Protein AF-A0A2V8QV34-F1 (afdb_monomer)

Structure (mmCIF, N/CA/C/O backbone):
data_AF-A0A2V8QV34-F1
#
_entry.id   AF-A0A2V8QV34-F1
#
loop_
_atom_site.group_PDB
_atom_site.id
_atom_site.type_symbol
_atom_site.label_atom_id
_atom_site.label_alt_id
_atom_site.label_comp_id
_atom_site.label_asym_id
_atom_site.label_entity_id
_atom_site.label_seq_id
_atom_site.pdbx_PDB_ins_code
_atom_site.Cartn_x
_atom_site.Cartn_y
_atom_site.Cartn_z
_atom_site.occupancy
_atom_site.B_iso_or_equiv
_atom_site.auth_seq_id
_atom_site.auth_comp_id
_atom_site.auth_asym_id
_atom_site.auth_atom_id
_atom_site.pdbx_PDB_model_num
ATOM 1 N N . MET A 1 1 ? -7.393 3.180 25.597 1.00 76.75 1 MET A N 1
ATOM 2 C CA . MET A 1 1 ? -7.546 3.790 24.257 1.00 76.75 1 MET A CA 1
ATOM 3 C C . MET A 1 1 ? -6.225 3.878 23.502 1.00 76.75 1 MET A C 1
ATOM 5 O O . MET A 1 1 ? -6.052 3.080 22.594 1.00 76.75 1 MET A O 1
ATOM 9 N N . ARG A 1 2 ? -5.241 4.681 23.939 1.00 86.31 2 ARG A N 1
ATOM 10 C CA . ARG A 1 2 ? -3.939 4.848 23.241 1.00 86.31 2 ARG A CA 1
ATOM 11 C C . ARG A 1 2 ? -3.196 3.560 22.851 1.00 86.31 2 ARG A C 1
ATOM 13 O O . ARG A 1 2 ? -2.581 3.501 21.792 1.00 86.31 2 ARG A O 1
ATOM 20 N N . THR A 1 3 ? -3.230 2.523 23.689 1.00 88.31 3 THR A N 1
ATOM 21 C CA . THR A 1 3 ? -2.593 1.233 23.365 1.00 88.31 3 THR A CA 1
ATOM 22 C C . THR A 1 3 ? -3.295 0.529 22.202 1.00 88.31 3 THR A C 1
ATOM 24 O O . THR A 1 3 ? -2.625 0.006 21.320 1.00 88.31 3 THR A O 1
ATOM 27 N N . TYR A 1 4 ? -4.631 0.569 22.163 1.00 88.44 4 TYR A N 1
ATOM 28 C CA . TYR A 1 4 ? -5.425 -0.009 21.077 1.00 88.44 4 TYR A CA 1
ATOM 29 C C . TYR A 1 4 ? -5.233 0.764 19.775 1.00 88.44 4 TYR A C 1
ATOM 31 O O . TYR A 1 4 ? -5.008 0.144 18.744 1.00 88.44 4 TYR A O 1
ATOM 39 N N . GLU A 1 5 ? -5.223 2.098 19.831 1.00 90.50 5 GLU A N 1
ATOM 40 C CA . GLU A 1 5 ? -4.900 2.952 18.678 1.00 90.50 5 GLU A CA 1
ATOM 41 C C . GLU A 1 5 ? -3.548 2.566 18.069 1.00 90.50 5 GLU A C 1
ATOM 43 O O . GLU A 1 5 ? -3.457 2.296 16.875 1.00 90.50 5 GLU A O 1
ATOM 48 N N . ARG A 1 6 ? -2.507 2.447 18.906 1.00 93.44 6 ARG A N 1
ATOM 49 C CA . ARG A 1 6 ? -1.171 2.038 18.460 1.00 93.44 6 ARG A CA 1
ATOM 50 C C . ARG A 1 6 ? -1.173 0.644 17.833 1.00 93.44 6 ARG A C 1
ATOM 52 O O . ARG A 1 6 ? -0.556 0.458 16.791 1.00 93.44 6 ARG A O 1
ATOM 59 N N . ILE A 1 7 ? -1.844 -0.326 18.453 1.00 93.31 7 ILE A N 1
ATOM 60 C CA . ILE A 1 7 ? -1.928 -1.699 17.931 1.00 93.31 7 ILE A CA 1
ATOM 61 C C . ILE A 1 7 ? -2.636 -1.713 16.572 1.00 93.31 7 ILE A C 1
ATOM 63 O O . ILE A 1 7 ? -2.168 -2.373 15.648 1.00 93.31 7 ILE A O 1
ATOM 67 N N . ILE A 1 8 ? -3.736 -0.974 16.430 1.00 92.62 8 ILE A N 1
ATOM 68 C CA . ILE A 1 8 ? -4.484 -0.875 15.173 1.00 92.62 8 ILE A CA 1
ATOM 69 C C . ILE A 1 8 ? -3.609 -0.237 14.090 1.00 92.62 8 ILE A C 1
ATOM 71 O O . ILE A 1 8 ? -3.476 -0.811 13.014 1.00 92.62 8 ILE A O 1
ATOM 75 N N . MET A 1 9 ? -2.952 0.889 14.387 1.00 93.38 9 MET A N 1
ATOM 76 C CA . MET A 1 9 ? -2.051 1.552 13.438 1.00 93.38 9 MET A CA 1
ATOM 77 C C . MET A 1 9 ? -0.922 0.629 12.981 1.00 93.38 9 MET A C 1
ATOM 79 O O . MET A 1 9 ? -0.690 0.498 11.784 1.00 93.38 9 MET A O 1
ATOM 83 N N . LEU A 1 10 ? -0.243 -0.044 13.913 1.00 96.06 10 LEU A N 1
ATOM 84 C CA . LEU A 1 10 ? 0.856 -0.951 13.577 1.00 96.06 10 LEU A CA 1
ATOM 85 C C . LEU A 1 10 ? 0.392 -2.117 12.699 1.00 96.06 10 LEU A C 1
ATOM 87 O O . LEU A 1 10 ? 1.069 -2.441 11.730 1.00 96.06 10 LEU A O 1
ATOM 91 N N . ASN A 1 11 ? -0.770 -2.708 12.992 1.00 95.94 11 ASN A N 1
ATOM 92 C CA . ASN A 1 11 ? -1.326 -3.779 12.162 1.00 95.94 11 ASN A CA 1
ATOM 93 C C . ASN A 1 11 ? -1.678 -3.296 10.748 1.00 95.94 11 ASN A C 1
ATOM 95 O O . ASN A 1 11 ? -1.406 -3.997 9.776 1.00 95.94 11 ASN A O 1
ATOM 99 N N . ILE A 1 12 ? -2.261 -2.100 10.621 1.00 96.56 12 ILE A N 1
ATOM 100 C CA . ILE A 1 12 ? -2.603 -1.519 9.315 1.00 96.56 12 ILE A CA 1
ATOM 101 C C . ILE A 1 12 ? -1.335 -1.236 8.507 1.00 96.56 12 ILE A C 1
ATOM 103 O O . ILE A 1 12 ? -1.272 -1.599 7.333 1.00 96.56 12 ILE A O 1
ATOM 107 N N . ILE A 1 13 ? -0.324 -0.627 9.132 1.00 97.25 13 ILE A N 1
ATOM 108 C CA . ILE A 1 13 ? 0.959 -0.325 8.487 1.00 97.25 13 ILE A CA 1
ATOM 109 C C . ILE A 1 13 ? 1.636 -1.615 8.022 1.00 97.25 13 ILE A C 1
ATOM 111 O O . ILE A 1 13 ? 2.041 -1.694 6.867 1.00 97.25 13 ILE A O 1
ATOM 115 N N . ASP A 1 14 ? 1.725 -2.634 8.880 1.00 97.81 14 ASP A N 1
ATOM 116 C CA . ASP A 1 14 ? 2.361 -3.909 8.536 1.00 97.81 14 ASP A CA 1
ATOM 117 C C . ASP A 1 14 ? 1.651 -4.606 7.362 1.00 97.81 14 ASP A C 1
ATOM 119 O O . ASP A 1 14 ? 2.300 -5.066 6.421 1.00 97.81 14 ASP A O 1
ATOM 123 N N . ALA A 1 15 ? 0.315 -4.618 7.360 1.00 96.94 15 ALA A N 1
ATOM 124 C CA . ALA A 1 15 ? -0.465 -5.183 6.263 1.00 96.94 15 ALA A CA 1
ATOM 125 C C . ALA A 1 15 ? -0.257 -4.421 4.941 1.00 96.94 15 ALA A C 1
ATOM 127 O O . ALA A 1 15 ? 0.013 -5.040 3.912 1.00 96.94 15 ALA A O 1
ATOM 128 N N . GLN A 1 16 ? -0.350 -3.085 4.963 1.00 97.75 16 GLN A N 1
ATOM 129 C CA . GLN A 1 16 ? -0.160 -2.251 3.769 1.00 97.75 16 GLN A CA 1
ATOM 130 C C . GLN A 1 16 ? 1.277 -2.318 3.239 1.00 97.75 16 GLN A C 1
ATOM 132 O O . GLN A 1 16 ? 1.489 -2.330 2.028 1.00 97.75 16 GLN A O 1
ATOM 137 N N . TRP A 1 17 ? 2.263 -2.418 4.129 1.00 98.06 17 TRP A N 1
ATOM 138 C CA . TRP A 1 17 ? 3.664 -2.542 3.750 1.00 98.06 17 TRP A CA 1
ATOM 139 C C . TRP A 1 17 ? 3.967 -3.879 3.071 1.00 98.06 17 TRP A C 1
ATOM 141 O O . TRP A 1 17 ? 4.621 -3.902 2.031 1.00 98.06 17 TRP A O 1
ATOM 151 N N . LYS A 1 18 ? 3.458 -4.995 3.609 1.00 97.69 18 LYS A N 1
ATOM 152 C CA . LYS A 1 18 ? 3.602 -6.322 2.985 1.00 97.69 18 LYS A CA 1
ATOM 153 C C . LYS A 1 18 ? 2.993 -6.363 1.585 1.00 97.69 18 LYS A C 1
ATOM 155 O O . LYS A 1 18 ? 3.628 -6.878 0.666 1.00 97.69 18 LYS A O 1
ATOM 160 N N . ASP A 1 19 ? 1.805 -5.787 1.422 1.00 97.50 19 ASP A N 1
ATOM 161 C CA . ASP A 1 19 ? 1.142 -5.678 0.120 1.00 97.50 19 ASP A CA 1
ATOM 162 C C . ASP A 1 19 ? 1.956 -4.813 -0.858 1.00 97.50 19 ASP A C 1
ATOM 164 O O . ASP A 1 19 ? 2.186 -5.202 -2.001 1.00 97.50 19 ASP A O 1
ATOM 168 N N . HIS A 1 20 ? 2.502 -3.684 -0.393 1.00 98.00 20 HIS A N 1
ATOM 169 C CA . HIS A 1 20 ? 3.379 -2.840 -1.204 1.00 98.00 20 HIS A CA 1
ATOM 170 C C . HIS A 1 20 ? 4.661 -3.561 -1.643 1.00 98.00 20 HIS A C 1
ATOM 172 O O . HIS A 1 20 ? 5.043 -3.454 -2.806 1.00 98.00 20 HIS A O 1
ATOM 178 N N . LEU A 1 21 ? 5.308 -4.327 -0.758 1.00 97.50 21 LEU A N 1
ATOM 179 C CA . LEU A 1 21 ? 6.494 -5.115 -1.111 1.00 97.50 21 LEU A CA 1
ATOM 180 C C . LEU A 1 21 ? 6.188 -6.170 -2.180 1.00 97.50 21 LEU A C 1
ATOM 182 O O . LEU A 1 21 ? 6.973 -6.322 -3.116 1.00 97.50 21 LEU A O 1
ATOM 186 N N . LEU A 1 22 ? 5.048 -6.860 -2.072 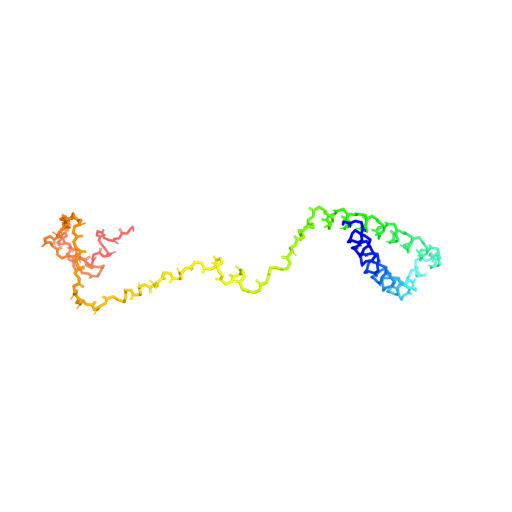1.00 97.56 22 LEU A N 1
ATOM 187 C CA . LEU A 1 22 ? 4.594 -7.806 -3.094 1.00 97.56 22 LEU A CA 1
ATOM 188 C C . LEU A 1 22 ? 4.338 -7.093 -4.429 1.00 97.56 22 LEU A C 1
ATOM 190 O O . LEU A 1 22 ? 4.766 -7.556 -5.485 1.00 97.56 22 LEU A O 1
ATOM 194 N N . ALA A 1 23 ? 3.690 -5.931 -4.386 1.00 96.69 23 ALA A N 1
ATOM 195 C CA . ALA A 1 23 ? 3.403 -5.146 -5.577 1.00 96.69 23 ALA A CA 1
ATOM 196 C C . ALA A 1 23 ? 4.686 -4.617 -6.254 1.00 96.69 23 ALA A C 1
ATOM 198 O O . ALA A 1 23 ? 4.770 -4.606 -7.482 1.00 96.69 23 ALA A O 1
ATOM 199 N N . LEU A 1 24 ? 5.714 -4.244 -5.479 1.00 96.81 24 LEU A N 1
ATOM 200 C CA . LEU A 1 24 ? 7.035 -3.889 -6.008 1.00 96.81 24 LEU A CA 1
ATOM 201 C C . LEU A 1 24 ? 7.739 -5.074 -6.673 1.00 96.81 24 LEU A C 1
ATOM 203 O O . LEU A 1 24 ? 8.448 -4.874 -7.658 1.00 96.81 24 LEU A O 1
ATOM 207 N N . ASP A 1 25 ? 7.569 -6.291 -6.157 1.00 96.12 25 ASP A N 1
ATOM 208 C CA . ASP A 1 25 ? 8.144 -7.484 -6.779 1.00 96.12 25 ASP A CA 1
ATOM 209 C C . ASP A 1 25 ? 7.504 -7.762 -8.147 1.00 96.12 25 ASP A C 1
ATOM 211 O O . ASP A 1 25 ? 8.209 -7.929 -9.144 1.00 96.12 25 ASP A O 1
ATOM 215 N N . HIS A 1 26 ? 6.173 -7.670 -8.236 1.00 94.88 26 HIS A N 1
ATOM 216 C CA . HIS A 1 26 ? 5.460 -7.758 -9.515 1.00 94.88 26 HIS A CA 1
ATOM 217 C C . HIS A 1 26 ? 5.890 -6.656 -10.496 1.00 94.88 26 HIS A C 1
ATOM 219 O O . HIS A 1 26 ? 6.114 -6.927 -11.678 1.00 94.88 26 HIS A O 1
ATOM 225 N N . LEU A 1 27 ? 6.070 -5.422 -10.011 1.00 94.75 27 LEU A N 1
ATOM 226 C CA . LEU A 1 27 ? 6.545 -4.310 -10.832 1.00 94.75 27 LEU A CA 1
ATOM 227 C C . LEU A 1 27 ? 7.949 -4.582 -11.397 1.00 94.75 27 LEU A C 1
ATOM 229 O O . LEU A 1 27 ? 8.190 -4.367 -12.584 1.00 94.75 27 LEU A O 1
ATOM 233 N N . LYS A 1 28 ? 8.873 -5.105 -10.580 1.00 92.75 28 LYS A N 1
ATOM 234 C CA . LYS A 1 28 ? 10.226 -5.474 -11.033 1.00 92.75 28 LYS A CA 1
ATOM 235 C C . LYS A 1 28 ? 10.209 -6.559 -12.105 1.00 92.75 28 LYS A C 1
ATOM 237 O O . LYS A 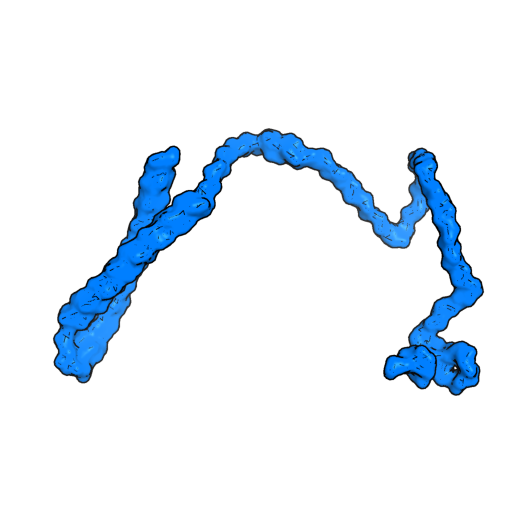1 28 ? 11.009 -6.491 -13.032 1.00 92.75 28 LYS A O 1
ATOM 242 N N . 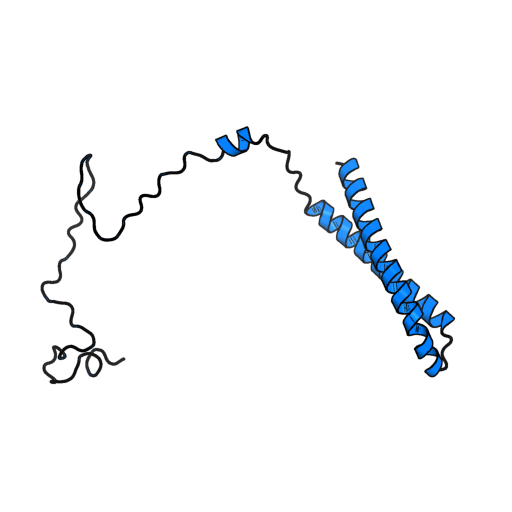GLN A 1 29 ? 9.318 -7.541 -11.994 1.00 91.56 29 GLN A N 1
ATOM 243 C CA . GLN A 1 29 ? 9.180 -8.596 -13.002 1.00 91.56 29 GLN A CA 1
ATOM 244 C C . GLN A 1 29 ? 8.631 -8.043 -14.332 1.00 91.56 29 GLN A C 1
ATOM 246 O O . GLN A 1 29 ? 9.052 -8.484 -15.400 1.00 91.56 29 GLN A O 1
ATOM 251 N N . GLY A 1 30 ? 7.738 -7.045 -14.282 1.00 89.50 30 GLY A N 1
ATOM 252 C CA . GLY A 1 30 ? 7.118 -6.432 -15.464 1.00 89.50 30 GLY A CA 1
ATOM 253 C C . GLY A 1 30 ? 7.939 -5.332 -16.153 1.00 89.50 30 GLY A C 1
ATOM 254 O O . GLY A 1 30 ? 7.771 -5.108 -17.354 1.00 89.50 30 GLY A O 1
ATOM 255 N N . ILE A 1 31 ? 8.857 -4.664 -15.442 1.00 89.88 31 ILE A N 1
ATOM 256 C CA . ILE A 1 31 ? 9.564 -3.477 -15.960 1.00 89.88 31 ILE A CA 1
ATOM 257 C C . ILE A 1 31 ? 10.454 -3.770 -17.177 1.00 89.88 31 ILE A C 1
ATOM 259 O O . ILE A 1 31 ? 10.704 -2.885 -17.994 1.00 89.88 31 ILE A O 1
ATOM 263 N N . GLY A 1 32 ? 10.898 -5.019 -17.350 1.00 86.12 32 GLY A N 1
ATOM 264 C CA . GLY A 1 32 ? 11.707 -5.424 -18.503 1.00 86.12 32 GLY A CA 1
ATOM 265 C C . GLY A 1 32 ? 11.009 -5.172 -19.846 1.00 86.12 32 GLY A C 1
ATOM 266 O O . GLY A 1 32 ? 11.672 -4.865 -20.835 1.00 86.12 32 GLY A O 1
ATOM 267 N N . LEU A 1 33 ? 9.672 -5.210 -19.877 1.00 87.25 33 LEU A N 1
ATOM 268 C CA . LEU A 1 33 ? 8.884 -4.926 -21.080 1.00 87.25 33 LEU A CA 1
ATOM 269 C C . LEU A 1 33 ? 8.882 -3.433 -21.453 1.00 87.25 33 LEU A C 1
ATOM 271 O O . LEU A 1 33 ? 8.709 -3.089 -22.620 1.00 87.25 33 LEU A O 1
ATOM 275 N N . VAL A 1 34 ? 9.125 -2.536 -20.494 1.00 85.75 34 VAL A N 1
ATOM 276 C CA . VAL A 1 34 ? 9.160 -1.080 -20.723 1.00 85.75 34 VAL A CA 1
ATOM 277 C C . VAL A 1 34 ? 10.353 -0.680 -21.595 1.00 85.75 34 VAL A C 1
ATOM 279 O O . VAL A 1 34 ? 10.270 0.294 -22.346 1.00 85.75 34 VAL A O 1
ATOM 282 N N . GLY A 1 35 ? 11.424 -1.482 -21.586 1.00 79.75 35 GLY A N 1
ATOM 283 C CA . GLY A 1 35 ? 12.589 -1.286 -22.450 1.00 79.75 35 GLY A CA 1
ATOM 284 C C . GLY A 1 35 ? 12.261 -1.322 -23.949 1.00 79.75 35 GLY A C 1
ATOM 285 O O . GLY A 1 35 ? 12.928 -0.646 -24.730 1.00 79.75 35 GLY A O 1
ATOM 286 N N . TYR A 1 36 ? 11.188 -2.011 -24.364 1.00 85.12 36 TYR A N 1
ATOM 287 C CA . TYR A 1 36 ? 10.722 -1.982 -25.759 1.00 85.12 36 TYR A CA 1
ATOM 288 C C . TYR A 1 36 ? 10.222 -0.596 -26.192 1.00 85.12 36 TYR A C 1
ATOM 290 O O . TYR A 1 36 ? 10.258 -0.271 -27.376 1.00 85.12 36 TYR A O 1
ATOM 298 N N . GLY A 1 37 ? 9.795 0.242 -25.243 1.00 89.25 37 GLY A N 1
ATOM 299 C CA . GLY A 1 37 ? 9.336 1.607 -25.491 1.00 89.25 37 GLY A CA 1
ATOM 300 C C . GLY A 1 37 ? 10.448 2.657 -25.537 1.00 89.25 37 GLY A C 1
ATOM 301 O O . GLY A 1 37 ? 10.131 3.840 -25.476 1.00 89.25 37 GLY A O 1
ATOM 302 N N . GLN A 1 38 ? 11.728 2.255 -25.589 1.00 89.62 38 GLN A N 1
ATOM 303 C CA . GLN A 1 38 ? 12.900 3.153 -25.559 1.00 89.62 38 GLN A CA 1
ATOM 304 C C . GLN A 1 38 ? 12.980 4.059 -24.317 1.00 89.62 38 GLN A C 1
ATOM 306 O O . GLN A 1 38 ? 13.714 5.047 -24.295 1.00 89.62 38 GLN A O 1
ATOM 311 N N . LYS A 1 39 ? 12.228 3.729 -23.268 1.00 90.75 39 LYS A N 1
ATOM 312 C CA . LYS A 1 39 ? 12.294 4.398 -21.972 1.00 90.75 39 LYS A CA 1
ATOM 313 C C . LYS A 1 39 ? 13.276 3.667 -21.074 1.00 90.75 39 LYS A C 1
ATOM 315 O O . LYS A 1 39 ? 13.373 2.444 -21.137 1.00 90.75 39 LYS A O 1
ATOM 320 N N . ASP A 1 40 ? 13.960 4.414 -20.213 1.00 92.38 40 ASP A N 1
ATOM 321 C CA . ASP A 1 40 ? 14.845 3.831 -19.208 1.00 92.38 40 ASP A CA 1
ATOM 322 C C . ASP A 1 40 ? 14.010 3.061 -18.158 1.00 92.38 40 ASP A C 1
ATOM 324 O O . ASP A 1 40 ? 13.231 3.688 -17.423 1.00 92.38 40 ASP A O 1
ATOM 328 N N . PRO A 1 41 ? 14.160 1.723 -18.056 1.00 93.38 41 PRO A N 1
ATOM 329 C CA . PRO A 1 41 ? 13.406 0.909 -17.105 1.00 93.38 41 PRO A CA 1
ATOM 330 C C . PRO A 1 41 ? 13.619 1.340 -15.651 1.00 93.38 41 PRO A C 1
ATOM 332 O O . PRO A 1 41 ? 12.703 1.257 -14.836 1.00 93.38 41 PRO A O 1
ATOM 335 N N . LEU A 1 42 ? 14.812 1.832 -15.308 1.00 92.06 42 LEU A N 1
ATOM 336 C CA . LEU A 1 42 ? 15.136 2.233 -13.942 1.00 92.06 42 LEU A CA 1
ATOM 337 C C . LEU A 1 42 ? 14.406 3.520 -13.544 1.00 92.06 42 LEU A C 1
ATOM 339 O O . LEU A 1 42 ? 14.010 3.673 -12.386 1.00 92.06 42 LEU A O 1
ATOM 343 N N . VAL A 1 43 ? 14.214 4.439 -14.491 1.00 93.50 43 VAL A N 1
ATOM 344 C CA . VAL A 1 43 ? 13.484 5.691 -14.257 1.00 93.50 43 VAL A CA 1
ATOM 345 C C . VAL A 1 43 ? 11.993 5.418 -14.081 1.00 93.50 43 VAL A C 1
ATOM 347 O O . VAL A 1 43 ? 11.404 5.912 -13.119 1.00 93.50 43 VAL A O 1
ATOM 350 N N . GLU A 1 44 ? 11.396 4.598 -14.949 1.00 93.56 44 GLU A N 1
ATOM 351 C CA . GLU A 1 44 ? 9.974 4.245 -14.835 1.00 93.56 44 GLU A CA 1
ATOM 352 C C . GLU A 1 44 ? 9.701 3.418 -13.574 1.00 93.56 44 GLU A C 1
ATOM 354 O O . GLU A 1 44 ? 8.769 3.734 -12.839 1.00 93.56 44 GLU A O 1
ATOM 359 N N . TYR A 1 45 ? 10.580 2.471 -13.221 1.00 95.50 45 TYR A N 1
ATOM 360 C CA . TYR A 1 45 ? 10.481 1.756 -11.946 1.00 95.50 45 TYR A CA 1
ATOM 361 C C . TYR A 1 45 ? 10.459 2.718 -10.755 1.00 95.50 45 TYR A C 1
ATOM 363 O O . TYR A 1 45 ? 9.597 2.607 -9.886 1.00 95.50 45 TYR A O 1
ATOM 371 N N . LYS A 1 46 ? 11.387 3.683 -10.693 1.00 95.56 46 LYS A N 1
ATOM 372 C CA . LYS A 1 46 ? 11.440 4.665 -9.595 1.00 95.56 46 LYS A CA 1
ATOM 373 C C . LYS A 1 46 ? 10.183 5.526 -9.527 1.00 95.56 46 LYS A C 1
ATOM 375 O O . LYS A 1 46 ? 9.703 5.804 -8.433 1.00 95.56 46 LYS A O 1
ATOM 380 N N . LYS A 1 47 ? 9.666 5.948 -10.678 1.00 95.19 47 LYS A N 1
ATOM 381 C CA . LYS A 1 47 ? 8.457 6.765 -10.755 1.00 95.19 47 LYS A CA 1
ATOM 382 C C . LYS A 1 47 ? 7.232 5.983 -10.280 1.00 95.19 47 LYS A C 1
ATOM 38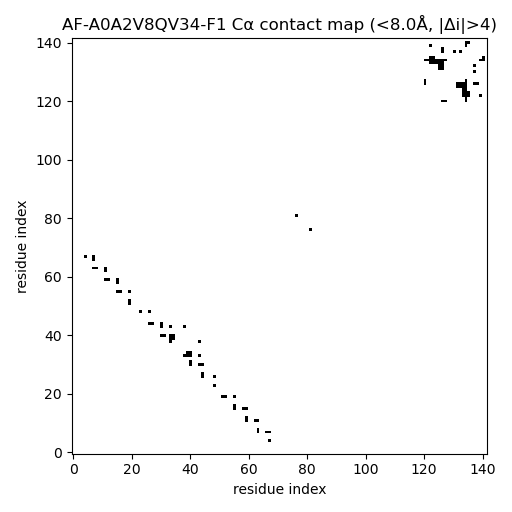4 O O . LYS A 1 47 ? 6.559 6.416 -9.350 1.00 95.19 47 LYS A O 1
ATOM 389 N N . GLU A 1 48 ? 6.997 4.810 -10.856 1.00 95.44 48 GLU A N 1
ATOM 390 C CA . GLU A 1 48 ? 5.824 3.989 -10.557 1.00 95.44 48 GLU A CA 1
ATOM 391 C C . GLU A 1 48 ? 5.858 3.453 -9.120 1.00 95.44 48 GLU A C 1
ATOM 393 O O . GLU A 1 48 ? 4.871 3.557 -8.394 1.00 95.44 48 GLU A O 1
ATOM 398 N N . SER A 1 49 ? 7.021 2.988 -8.648 1.00 96.31 49 SER A N 1
ATOM 399 C CA . SER A 1 49 ? 7.195 2.553 -7.254 1.00 96.31 49 SER A CA 1
ATOM 400 C C . SER A 1 49 ? 6.897 3.668 -6.245 1.00 96.31 49 SER A C 1
ATOM 402 O O . SER A 1 49 ? 6.268 3.418 -5.215 1.00 96.31 49 SER A O 1
ATOM 404 N N . PHE A 1 50 ? 7.301 4.907 -6.541 1.00 97.62 50 PHE A N 1
ATOM 405 C CA . PHE A 1 50 ? 7.022 6.055 -5.683 1.00 97.62 50 PHE A CA 1
ATOM 406 C C . PHE A 1 50 ? 5.546 6.469 -5.707 1.00 97.62 50 PHE A C 1
ATOM 408 O O . PHE A 1 50 ? 4.987 6.797 -4.658 1.00 97.62 50 PHE A O 1
ATOM 415 N N . ASP A 1 51 ? 4.891 6.410 -6.868 1.00 98.00 51 ASP A N 1
ATOM 416 C CA . ASP A 1 51 ? 3.454 6.676 -6.979 1.00 98.00 51 ASP A CA 1
ATOM 417 C C . ASP A 1 51 ? 2.640 5.628 -6.197 1.00 98.00 51 ASP A C 1
ATOM 419 O O . ASP A 1 51 ? 1.728 5.974 -5.441 1.00 98.00 51 ASP A O 1
ATOM 423 N N . MET A 1 52 ? 3.034 4.351 -6.268 1.00 97.44 52 MET A N 1
ATOM 424 C CA . MET A 1 52 ? 2.454 3.276 -5.455 1.00 97.44 52 MET A CA 1
ATOM 425 C C . MET A 1 52 ? 2.682 3.485 -3.952 1.00 97.44 52 MET A C 1
ATOM 427 O O . MET A 1 52 ? 1.790 3.194 -3.152 1.00 97.44 52 MET A O 1
ATOM 431 N N . PHE A 1 53 ? 3.853 3.992 -3.559 1.00 97.81 53 PHE A N 1
ATOM 432 C CA . PHE A 1 53 ? 4.171 4.303 -2.165 1.00 97.81 53 PHE A CA 1
ATOM 433 C C . PHE A 1 53 ? 3.296 5.440 -1.619 1.00 97.81 53 PHE A C 1
ATOM 435 O O . PHE A 1 53 ? 2.730 5.305 -0.536 1.00 97.81 53 PHE A O 1
ATOM 442 N N . LYS A 1 54 ? 3.109 6.528 -2.377 1.00 97.94 54 LYS A N 1
ATOM 443 C CA . LYS A 1 54 ? 2.183 7.611 -1.996 1.00 97.94 54 LYS A CA 1
ATOM 444 C C . LYS A 1 54 ? 0.759 7.100 -1.815 1.00 97.94 54 LYS A C 1
ATOM 446 O O . LYS A 1 54 ? 0.152 7.341 -0.778 1.00 97.94 54 LYS A O 1
ATOM 451 N N . ALA A 1 55 ? 0.271 6.312 -2.773 1.00 97.81 55 ALA A N 1
ATOM 452 C CA . ALA A 1 55 ? -1.055 5.712 -2.679 1.00 97.81 55 ALA A CA 1
ATOM 453 C C . ALA A 1 55 ? -1.193 4.781 -1.458 1.00 97.81 55 ALA A C 1
ATOM 455 O O . ALA A 1 55 ? -2.265 4.690 -0.863 1.00 97.81 55 ALA A O 1
ATOM 456 N N . MET A 1 56 ? -0.122 4.084 -1.062 1.00 97.75 56 MET A N 1
ATOM 457 C CA . MET A 1 56 ? -0.102 3.284 0.165 1.00 97.75 56 MET A CA 1
ATOM 458 C C . MET A 1 56 ? -0.231 4.163 1.416 1.00 97.75 56 MET A C 1
ATOM 460 O O . MET A 1 56 ? -1.012 3.814 2.298 1.00 97.75 56 MET A O 1
ATOM 464 N N . LEU A 1 57 ? 0.483 5.292 1.495 1.00 97.44 57 LEU A N 1
ATOM 465 C CA . LEU A 1 57 ? 0.356 6.232 2.617 1.00 97.44 57 LEU A CA 1
ATOM 466 C C . LEU A 1 57 ? -1.084 6.752 2.752 1.00 97.44 57 LEU A C 1
ATOM 468 O O . LEU A 1 57 ? -1.666 6.648 3.830 1.00 97.44 57 LEU A O 1
ATOM 472 N N . ASP A 1 58 ? -1.700 7.176 1.645 1.00 97.69 58 ASP A N 1
ATOM 473 C CA . ASP A 1 58 ? -3.090 7.656 1.637 1.00 97.69 58 ASP A CA 1
ATOM 474 C C . ASP A 1 58 ? -4.081 6.572 2.106 1.00 97.69 58 ASP A C 1
ATOM 476 O O . ASP A 1 58 ? -5.053 6.837 2.829 1.00 97.69 58 ASP A O 1
ATOM 480 N N . ARG A 1 59 ? -3.830 5.310 1.723 1.00 96.75 59 ARG A N 1
ATOM 481 C CA . ARG A 1 59 ? -4.611 4.162 2.199 1.00 96.75 59 ARG A CA 1
ATOM 482 C C . ARG A 1 59 ? -4.427 3.944 3.696 1.00 96.75 59 ARG A C 1
ATOM 484 O O . ARG A 1 59 ? -5.432 3.755 4.379 1.00 96.75 59 ARG A O 1
ATOM 491 N N . ILE A 1 60 ? -3.197 3.980 4.212 1.00 97.19 60 ILE A N 1
ATOM 492 C CA . ILE A 1 60 ? -2.913 3.811 5.646 1.00 97.19 60 ILE A CA 1
ATOM 493 C C . ILE A 1 60 ? -3.692 4.841 6.466 1.00 97.19 60 ILE A C 1
ATOM 495 O O . ILE A 1 60 ? -4.361 4.458 7.430 1.00 97.19 60 ILE A O 1
ATOM 499 N N . ASP A 1 61 ? -3.678 6.110 6.063 1.00 95.88 61 ASP A N 1
ATOM 500 C CA . ASP A 1 61 ? -4.397 7.177 6.762 1.00 95.88 61 ASP A CA 1
ATOM 501 C C . ASP A 1 61 ? -5.910 6.927 6.754 1.00 95.88 61 ASP A C 1
ATOM 503 O O . ASP A 1 61 ? -6.563 6.911 7.805 1.00 95.88 61 ASP A O 1
ATOM 507 N N . THR A 1 62 ? -6.464 6.622 5.578 1.00 96.00 62 THR A N 1
ATOM 508 C CA . THR A 1 62 ? -7.897 6.344 5.408 1.00 96.00 62 THR A CA 1
ATOM 509 C C . THR A 1 62 ? -8.346 5.134 6.234 1.00 96.00 62 THR A C 1
ATOM 511 O O . THR A 1 62 ? -9.372 5.187 6.920 1.00 96.00 62 THR A O 1
ATOM 514 N N . PHE A 1 63 ? -7.582 4.038 6.203 1.00 95.62 63 PHE A N 1
ATOM 515 C CA . PHE A 1 63 ? -7.879 2.823 6.963 1.00 95.62 63 PHE A CA 1
ATOM 516 C C . PHE A 1 63 ? -7.744 3.035 8.463 1.00 95.62 63 PHE A C 1
ATOM 518 O O . PHE A 1 63 ? -8.565 2.514 9.220 1.00 95.62 63 PHE A O 1
ATOM 525 N N . THR A 1 64 ? -6.747 3.805 8.895 1.00 94.31 64 THR A N 1
ATOM 526 C CA . THR A 1 64 ? -6.537 4.124 10.308 1.00 94.31 64 THR A CA 1
ATOM 527 C C . THR A 1 64 ? -7.730 4.894 10.847 1.00 94.31 64 THR A C 1
ATOM 529 O O . THR A 1 64 ? -8.368 4.442 11.796 1.00 94.31 64 THR A O 1
ATOM 532 N N . ILE A 1 65 ? -8.103 5.997 10.194 1.00 94.88 65 ILE A N 1
ATOM 533 C CA . ILE A 1 65 ? -9.253 6.815 10.587 1.00 94.88 65 ILE A CA 1
ATOM 534 C C . ILE A 1 65 ? -10.515 5.948 10.608 1.00 94.88 65 ILE A C 1
ATOM 536 O O . ILE A 1 65 ? -11.185 5.844 11.634 1.00 94.88 65 ILE A O 1
ATOM 540 N N . ARG A 1 66 ? -10.807 5.235 9.516 1.00 94.38 66 ARG A N 1
ATOM 541 C CA . ARG A 1 66 ? -11.998 4.381 9.428 1.00 94.38 66 ARG A CA 1
ATOM 542 C C . ARG A 1 66 ? -12.043 3.316 10.525 1.00 94.38 66 ARG A C 1
ATOM 544 O O . ARG A 1 66 ? -13.117 3.065 11.070 1.00 94.38 66 ARG A O 1
ATOM 551 N N . SER A 1 67 ? -10.915 2.689 10.844 1.00 91.31 67 SER A N 1
ATOM 552 C CA . SER A 1 67 ? -10.849 1.652 11.879 1.00 91.31 67 SER A CA 1
ATOM 553 C C . SER A 1 67 ? -11.062 2.234 13.271 1.00 91.31 67 SER A C 1
ATOM 555 O O . SER A 1 67 ? -11.779 1.635 14.064 1.00 91.31 67 SER A O 1
ATOM 557 N N . LEU A 1 68 ? -10.515 3.419 13.553 1.00 90.94 68 LEU A N 1
ATOM 558 C CA . LEU A 1 68 ? -10.721 4.109 14.827 1.00 90.94 68 LEU A CA 1
ATOM 559 C C . LEU A 1 68 ? -12.180 4.544 15.021 1.00 90.94 68 LEU A C 1
ATOM 561 O O . LEU A 1 68 ? -12.725 4.363 16.105 1.00 90.94 68 LEU A O 1
ATOM 565 N N . PHE A 1 69 ? -12.838 5.055 13.975 1.00 91.81 69 PHE A N 1
ATOM 566 C CA . PHE A 1 69 ? -14.243 5.481 14.050 1.00 91.81 69 PHE A CA 1
ATOM 567 C C . PHE A 1 69 ? -15.234 4.317 14.180 1.00 91.81 69 PHE A C 1
ATOM 569 O O . PHE A 1 69 ? -16.293 4.481 14.778 1.00 91.81 69 PHE A O 1
ATOM 576 N N . ASN A 1 70 ? -14.901 3.142 13.641 1.00 90.00 70 ASN A N 1
ATOM 577 C CA . ASN A 1 70 ? -15.738 1.943 13.752 1.00 90.00 70 ASN A CA 1
ATOM 578 C C . ASN A 1 70 ? -15.343 1.039 14.932 1.00 90.00 70 ASN A C 1
ATOM 580 O O . ASN A 1 70 ? -15.910 -0.044 15.086 1.00 90.00 70 ASN A O 1
ATOM 584 N N . LEU A 1 71 ? -14.374 1.450 15.757 1.00 87.81 71 LEU A N 1
ATOM 585 C CA . LEU A 1 71 ? -13.889 0.649 16.873 1.00 87.81 71 LEU A CA 1
ATOM 586 C C . LEU A 1 71 ? -14.959 0.559 17.968 1.00 87.81 71 LEU A C 1
ATOM 588 O O . LEU A 1 71 ? -15.153 1.484 18.754 1.00 87.81 71 LEU A O 1
ATOM 592 N N . GLN A 1 72 ? -15.624 -0.590 18.050 1.00 81.25 72 GLN A N 1
ATOM 593 C CA . GLN A 1 72 ? -16.481 -0.942 19.177 1.00 81.25 72 GLN A CA 1
ATOM 594 C C . GLN A 1 72 ? -15.696 -1.825 20.143 1.00 81.25 72 GLN A C 1
ATOM 596 O O . GLN A 1 72 ? -15.364 -2.967 19.829 1.00 81.25 72 GLN A O 1
ATOM 601 N N . ILE A 1 73 ? -15.393 -1.294 21.326 1.00 77.94 73 ILE A N 1
ATOM 602 C CA . ILE A 1 73 ? -14.757 -2.075 22.387 1.00 77.94 73 ILE A CA 1
ATOM 603 C C . ILE A 1 73 ? -15.846 -2.910 23.045 1.00 77.94 73 ILE A C 1
ATOM 605 O O . ILE A 1 73 ? -16.637 -2.409 23.844 1.00 77.94 73 ILE A O 1
ATOM 609 N N . VAL A 1 74 ? -15.907 -4.183 22.668 1.00 76.50 74 VAL A N 1
ATOM 610 C CA . VAL A 1 74 ? -16.725 -5.164 23.371 1.00 76.50 74 VAL A CA 1
ATOM 611 C C . VAL A 1 74 ? -15.921 -5.619 24.577 1.00 76.50 74 VAL A C 1
ATOM 613 O O . VAL A 1 74 ? -14.915 -6.310 24.441 1.00 76.50 74 VAL A O 1
ATOM 616 N N . GLU A 1 75 ? -16.349 -5.194 25.759 1.00 73.25 75 GLU A N 1
ATOM 617 C CA . GLU A 1 75 ? -15.861 -5.774 27.001 1.00 73.25 75 GLU A CA 1
ATOM 618 C C . GLU A 1 75 ? -16.309 -7.240 27.039 1.00 73.25 75 GLU A C 1
ATOM 620 O O . GLU A 1 75 ? -17.479 -7.548 26.780 1.00 73.25 75 GLU A O 1
ATOM 625 N N . GLU A 1 76 ? -15.365 -8.149 27.276 1.00 65.38 76 GLU A N 1
ATOM 626 C CA . GLU A 1 76 ? -15.602 -9.588 27.249 1.00 65.38 76 GLU A CA 1
ATOM 627 C C . GLU A 1 76 ? -16.581 -9.947 28.375 1.00 65.38 76 GLU A C 1
ATOM 629 O O . GLU A 1 76 ? -16.212 -10.069 29.542 1.00 65.38 76 GLU A O 1
ATOM 634 N N . GLN A 1 77 ? -17.878 -10.031 28.050 1.00 62.75 77 GLN A N 1
ATOM 635 C CA . GLN A 1 77 ? -18.880 -10.410 29.039 1.00 62.75 77 GLN A CA 1
ATOM 636 C C . GLN A 1 77 ? -18.641 -11.872 29.422 1.00 62.75 77 GLN A C 1
ATOM 638 O O . GLN A 1 77 ? -18.626 -12.724 28.526 1.00 62.75 77 GLN A O 1
ATOM 643 N N . PRO A 1 78 ? -18.515 -12.202 30.723 1.00 72.38 78 PRO A N 1
ATOM 644 C CA . PRO A 1 78 ? -18.409 -13.587 31.143 1.00 72.38 78 PRO A CA 1
ATOM 645 C C . PRO A 1 78 ? -19.601 -14.379 30.579 1.00 72.38 78 PRO A C 1
ATOM 647 O O . PRO A 1 78 ? -20.727 -13.861 30.544 1.00 72.38 78 PRO A O 1
ATOM 650 N N . PRO A 1 79 ? -19.394 -15.632 30.133 1.00 66.06 79 PRO A N 1
ATOM 651 C CA . PRO A 1 79 ? -20.420 -16.421 29.443 1.00 66.06 79 PRO A CA 1
ATOM 652 C C . PRO A 1 79 ? -21.711 -16.583 30.265 1.00 66.06 79 PRO A C 1
ATOM 654 O O . PRO A 1 79 ? -22.791 -16.808 29.714 1.00 66.06 79 PRO A O 1
ATOM 657 N N . GLU A 1 80 ? -21.618 -16.418 31.582 1.00 66.56 80 GLU A N 1
ATOM 658 C CA . GLU A 1 80 ? -22.732 -16.431 32.523 1.00 66.56 80 GLU A CA 1
ATOM 659 C C . GLU A 1 80 ? -23.672 -15.215 32.374 1.00 66.56 80 GLU A C 1
ATOM 661 O O . GLU A 1 80 ? -24.894 -15.380 32.373 1.00 66.56 80 GLU A O 1
ATOM 666 N N . ALA A 1 81 ? -23.141 -14.016 32.108 1.00 62.69 81 ALA A N 1
ATOM 667 C CA . ALA A 1 81 ? -23.935 -12.804 31.869 1.00 62.69 81 ALA A CA 1
ATOM 668 C C . ALA A 1 81 ? -24.675 -12.844 30.515 1.00 62.69 81 ALA A C 1
ATOM 670 O O . ALA A 1 81 ? -25.817 -12.389 30.395 1.00 62.69 81 ALA A O 1
ATOM 671 N N . LEU A 1 82 ? -24.068 -13.469 29.499 1.00 61.78 82 LEU A N 1
ATOM 672 C CA . LEU A 1 82 ? -24.704 -13.724 28.198 1.00 61.78 82 LEU A CA 1
ATOM 673 C C . LEU A 1 82 ? -25.844 -14.753 28.299 1.00 61.78 82 LEU A C 1
ATOM 675 O O . LEU A 1 82 ? -26.841 -14.645 27.579 1.00 61.78 82 LEU A O 1
ATOM 679 N N . ARG A 1 83 ? -25.727 -15.736 29.205 1.00 63.97 83 ARG A N 1
ATOM 680 C CA . ARG A 1 83 ? -26.803 -16.696 29.509 1.00 63.97 83 ARG A CA 1
ATOM 681 C C . ARG A 1 83 ? -27.983 -16.036 30.216 1.00 63.97 83 ARG A C 1
ATOM 683 O O . ARG A 1 83 ? -29.113 -16.346 29.861 1.00 63.97 83 ARG A O 1
ATOM 690 N N . GLN A 1 84 ? -27.741 -15.109 31.143 1.00 63.72 84 GLN A N 1
ATOM 691 C CA . GLN A 1 84 ? -28.810 -14.397 31.857 1.00 63.72 84 GLN A CA 1
ATOM 692 C C . GLN A 1 84 ? -29.577 -13.404 30.965 1.00 63.72 84 GLN A C 1
ATOM 694 O O . GLN A 1 84 ? -30.786 -13.249 31.120 1.00 63.72 84 GLN A O 1
ATOM 699 N N . LYS A 1 85 ? -28.914 -12.770 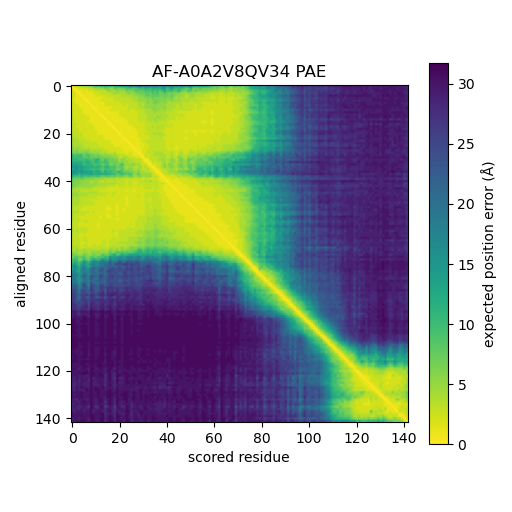29.984 1.00 60.53 85 LYS A N 1
ATOM 700 C CA . LYS A 1 85 ? -29.576 -11.880 29.004 1.00 60.53 85 LYS A CA 1
ATOM 701 C C . LYS A 1 85 ? -30.428 -12.616 27.972 1.00 60.53 85 LYS A C 1
ATOM 703 O O . LYS A 1 85 ? -31.333 -12.020 27.387 1.00 60.53 85 LYS A O 1
ATOM 708 N N . ARG A 1 86 ? -30.181 -13.911 27.748 1.00 62.44 86 ARG A N 1
ATOM 709 C CA . ARG A 1 86 ? -31.145 -14.780 27.068 1.00 62.44 86 ARG A CA 1
ATOM 710 C C . ARG A 1 86 ? -32.287 -15.047 28.044 1.00 62.44 86 ARG A C 1
ATOM 712 O O . ARG A 1 86 ? -32.292 -16.057 28.738 1.00 62.44 86 ARG A O 1
ATOM 719 N N . GLY A 1 87 ? -33.245 -14.120 28.086 1.00 65.94 87 GLY A N 1
ATOM 720 C CA . GLY A 1 87 ? -34.510 -14.321 28.787 1.00 65.94 87 GLY A CA 1
ATOM 721 C C . GLY A 1 87 ? -35.142 -15.667 28.404 1.00 65.94 87 GLY A C 1
ATOM 722 O O . GLY A 1 87 ? -34.822 -16.208 27.336 1.00 65.94 87 GLY A O 1
ATOM 723 N N . PRO A 1 88 ? -36.006 -16.234 29.266 1.00 66.12 88 PRO A N 1
ATOM 724 C CA . PRO A 1 88 ? -36.549 -17.571 29.078 1.00 66.12 88 PRO A CA 1
ATOM 725 C C . PRO A 1 88 ? -37.108 -17.685 27.664 1.00 66.12 88 PRO A C 1
ATOM 727 O O . PRO A 1 88 ? -37.998 -16.927 27.271 1.00 66.12 88 PRO A O 1
ATOM 730 N N . ARG A 1 89 ? -36.531 -18.598 26.874 1.00 64.50 89 ARG A N 1
ATOM 731 C CA . ARG A 1 89 ? -37.049 -18.929 25.550 1.00 64.50 89 ARG A CA 1
ATOM 732 C C . ARG A 1 89 ? -38.505 -19.322 25.752 1.00 64.50 89 ARG A C 1
ATOM 734 O O . ARG A 1 89 ? -38.770 -20.388 26.301 1.00 64.50 89 ARG A O 1
ATOM 741 N N . ARG A 1 90 ? -39.437 -18.451 25.348 1.00 65.31 90 ARG A N 1
ATOM 742 C CA . ARG A 1 90 ? -40.849 -18.821 25.269 1.00 65.31 90 ARG A CA 1
ATOM 743 C C . ARG A 1 90 ? -40.906 -20.093 24.424 1.00 65.31 90 ARG A C 1
ATOM 745 O O . ARG A 1 90 ? -40.337 -20.078 23.327 1.00 65.31 90 ARG A O 1
ATOM 752 N N . PRO A 1 91 ? -41.504 -21.186 24.923 1.00 66.44 91 PRO A N 1
ATOM 753 C CA . PRO A 1 91 ? -41.673 -22.374 24.112 1.00 66.44 91 PRO A CA 1
ATOM 754 C C . PRO A 1 91 ? -42.470 -21.945 22.883 1.00 66.44 91 PRO A C 1
ATOM 756 O O . PRO A 1 91 ? -43.587 -21.444 22.999 1.00 66.44 91 PRO A O 1
ATOM 759 N N . LEU A 1 92 ? -41.847 -22.042 21.711 1.00 67.19 92 LEU A N 1
ATOM 760 C CA . LEU A 1 92 ? -42.546 -21.866 20.450 1.00 67.19 92 LEU A CA 1
ATOM 761 C C . LEU A 1 92 ? -43.514 -23.040 20.353 1.00 67.19 92 LEU A C 1
ATOM 763 O O . LEU A 1 92 ? -43.105 -24.166 20.075 1.00 67.19 92 LEU A O 1
ATOM 767 N N . THR A 1 93 ? -44.782 -22.789 20.665 1.00 63.91 93 THR A N 1
ATOM 768 C CA . THR A 1 93 ? -45.852 -23.762 20.482 1.00 63.91 93 THR A CA 1
ATOM 769 C C . THR A 1 93 ? -46.015 -23.966 18.984 1.00 63.91 93 THR A C 1
ATOM 771 O O . THR A 1 93 ? -46.564 -23.121 18.280 1.00 63.91 93 THR A O 1
ATOM 774 N N . PHE A 1 94 ? -45.463 -25.065 18.479 1.00 62.97 94 PHE A N 1
ATOM 775 C CA . PHE A 1 94 ? -45.670 -25.490 17.107 1.00 62.97 94 PHE A CA 1
ATOM 776 C C . PHE A 1 94 ? -47.095 -26.035 16.997 1.00 62.97 94 PHE A C 1
ATOM 778 O O . PHE A 1 94 ? -47.358 -27.188 17.331 1.00 62.97 94 PHE A O 1
ATOM 785 N N . THR A 1 95 ? -48.035 -25.192 16.576 1.00 58.22 95 THR A N 1
ATOM 786 C CA . THR A 1 95 ? -49.380 -25.636 16.210 1.00 58.22 95 THR A CA 1
ATOM 787 C C . THR A 1 95 ? -49.310 -26.284 14.832 1.00 58.22 95 THR A C 1
ATOM 789 O O . THR A 1 95 ? -49.484 -25.647 13.794 1.00 58.22 95 THR A O 1
ATOM 792 N N . GLY A 1 96 ? -49.002 -27.582 14.828 1.00 56.97 96 GLY A N 1
ATOM 793 C CA . GLY A 1 96 ? -49.221 -28.427 13.662 1.00 56.97 96 GLY A CA 1
ATOM 794 C C . GLY A 1 96 ? -50.709 -28.401 13.270 1.00 56.97 96 GLY A C 1
ATOM 795 O O . GLY A 1 96 ? -51.560 -28.258 14.150 1.00 56.97 96 GLY A O 1
ATOM 796 N N . PRO A 1 97 ? -51.065 -28.532 11.980 1.00 54.19 97 PRO A N 1
ATOM 797 C CA . PRO A 1 97 ? -52.419 -28.241 11.500 1.00 54.19 97 PRO A CA 1
ATOM 798 C C . PRO A 1 97 ? -53.554 -29.145 12.006 1.00 54.19 97 PRO A C 1
ATOM 800 O O . PRO A 1 97 ? -54.662 -28.988 11.501 1.00 54.19 97 PRO A O 1
ATOM 803 N N . ASN A 1 98 ? -53.327 -30.126 12.893 1.00 55.03 98 ASN A N 1
ATOM 804 C CA . ASN A 1 98 ? -54.334 -31.172 13.080 1.00 55.03 98 ASN A CA 1
ATOM 805 C C . ASN A 1 98 ? -54.362 -31.950 14.406 1.00 55.03 98 ASN A C 1
ATOM 807 O O . ASN A 1 98 ? -54.664 -33.137 14.373 1.00 55.03 98 ASN A O 1
ATOM 811 N N . GLU A 1 99 ? -54.118 -31.335 15.565 1.00 44.69 99 GLU A N 1
ATOM 812 C CA . GLU A 1 99 ? -54.424 -32.009 16.839 1.00 44.69 99 GLU A CA 1
ATOM 813 C C . GLU A 1 99 ? -55.089 -31.054 17.832 1.00 44.69 99 GLU A C 1
ATOM 815 O O . GLU A 1 99 ? -54.490 -30.104 18.332 1.00 44.69 99 GLU A O 1
ATOM 820 N N . GLY A 1 100 ? -56.375 -31.301 18.082 1.00 58.56 100 GLY A N 1
ATOM 821 C CA . GLY A 1 100 ? -57.131 -30.674 19.152 1.00 58.56 100 GLY A CA 1
ATOM 822 C C . GLY A 1 100 ? -57.185 -31.579 20.379 1.00 58.56 100 GLY A C 1
ATOM 823 O O . GLY A 1 100 ? -57.588 -32.730 20.263 1.00 58.56 100 GLY A O 1
ATOM 824 N N . ALA A 1 101 ? -56.850 -31.026 21.544 1.00 41.28 101 ALA A N 1
ATOM 825 C CA . ALA A 1 101 ? -57.507 -31.287 22.829 1.00 41.28 101 ALA A CA 1
ATOM 826 C C . ALA A 1 101 ? -56.980 -30.288 23.881 1.00 41.28 101 ALA A C 1
ATOM 828 O O . ALA A 1 101 ? -55.780 -30.201 24.122 1.00 41.28 101 ALA A O 1
ATOM 829 N N . ALA A 1 102 ? -57.894 -29.516 24.475 1.00 42.50 102 ALA A N 1
ATOM 830 C CA . ALA A 1 102 ? -57.670 -28.593 25.601 1.00 42.50 102 ALA A CA 1
ATOM 831 C C . ALA A 1 102 ? -57.686 -29.369 26.953 1.00 42.50 102 ALA A C 1
ATOM 833 O O . ALA A 1 102 ? -58.012 -30.559 26.903 1.00 42.50 102 ALA A O 1
ATOM 834 N N . PRO A 1 103 ? -57.385 -28.790 28.149 1.00 51.56 103 PRO A N 1
ATOM 835 C CA . PRO A 1 103 ? -57.942 -27.532 28.708 1.00 51.56 103 PRO A CA 1
ATOM 836 C C . PRO A 1 103 ? -56.850 -26.682 29.439 1.00 51.56 103 PRO A C 1
ATOM 838 O O . PRO A 1 103 ? -55.686 -27.049 29.404 1.00 51.56 103 PRO A O 1
ATOM 841 N N . ALA A 1 104 ? -57.020 -25.525 30.085 1.00 41.12 104 ALA A N 1
ATOM 842 C CA . ALA A 1 104 ? -58.131 -24.753 30.636 1.00 41.12 104 ALA A CA 1
ATOM 843 C C . ALA A 1 104 ? -57.653 -23.290 30.852 1.00 41.12 104 ALA A C 1
ATOM 845 O O . ALA A 1 104 ? -56.449 -23.055 30.956 1.00 41.12 104 ALA A O 1
ATOM 846 N N . GLY A 1 105 ? -58.589 -22.347 31.009 1.00 35.34 105 GLY A N 1
ATOM 847 C CA . GLY A 1 105 ? -58.335 -20.966 31.465 1.00 35.34 105 GLY A CA 1
ATOM 848 C C . GLY A 1 105 ? -58.509 -19.945 30.340 1.00 35.34 105 GLY A C 1
ATOM 849 O O . GLY A 1 105 ? -57.586 -19.691 29.579 1.00 35.34 105 GLY A O 1
ATOM 850 N N . GLU A 1 106 ? -59.747 -19.591 30.004 1.00 43.81 106 GLU A N 1
ATOM 851 C CA . GLU A 1 106 ? -60.535 -18.477 30.572 1.00 43.81 106 GLU A CA 1
ATOM 852 C C . GLU A 1 106 ? -60.378 -17.186 29.754 1.00 43.81 106 GLU A C 1
ATOM 854 O O . GLU A 1 106 ? -59.283 -16.681 29.546 1.00 43.81 106 GLU A O 1
ATOM 859 N N . GLU A 1 107 ? -61.539 -16.686 29.314 1.00 47.81 107 GLU A N 1
ATOM 860 C CA . GLU A 1 107 ? -61.810 -15.286 28.969 1.00 47.81 107 GLU A CA 1
ATOM 861 C C . GLU A 1 107 ? -61.050 -14.683 27.770 1.00 47.81 107 GLU A C 1
ATOM 863 O O . GLU A 1 107 ? -60.053 -13.988 27.928 1.00 47.81 107 GLU A O 1
ATOM 868 N N . ALA A 1 108 ? -61.604 -14.830 26.558 1.00 43.00 108 ALA A N 1
ATOM 869 C CA . ALA A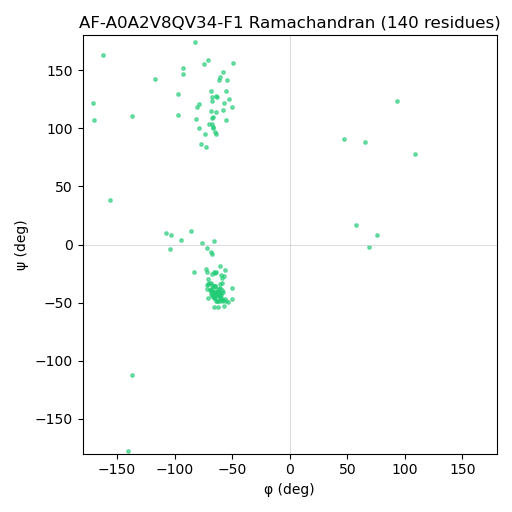 1 108 ? -61.676 -13.717 25.597 1.00 43.00 108 ALA A CA 1
ATOM 870 C C . ALA A 1 108 ? -62.556 -14.058 24.381 1.00 43.00 108 ALA A C 1
ATOM 872 O O . ALA A 1 108 ? -62.172 -14.821 23.499 1.00 43.00 108 ALA A O 1
ATOM 873 N N . GLY A 1 109 ? -63.741 -13.441 24.336 1.00 52.84 109 GLY A N 1
ATOM 874 C CA . GLY A 1 109 ? -64.430 -12.996 23.118 1.00 52.84 109 GLY A CA 1
ATOM 875 C C . GLY A 1 109 ? -64.534 -13.976 21.946 1.00 52.84 109 GLY A C 1
ATOM 876 O O . GLY A 1 109 ? -63.734 -13.934 21.014 1.00 52.84 109 GLY A O 1
ATOM 877 N N . LYS A 1 110 ? -65.614 -14.769 21.908 1.00 41.88 110 LYS A N 1
ATOM 878 C 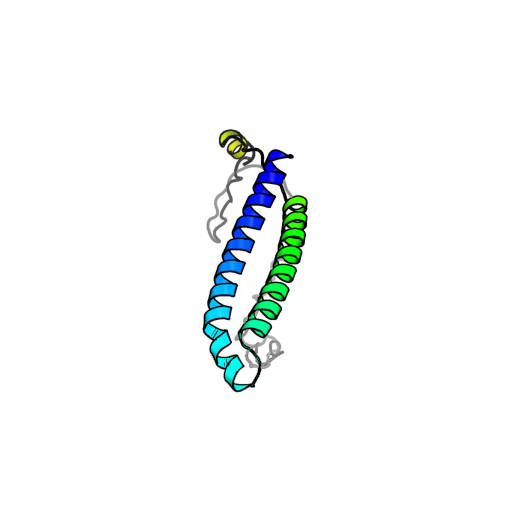CA . LYS A 1 110 ? -65.996 -15.535 20.710 1.00 41.88 110 LYS A CA 1
ATOM 879 C C . LYS A 1 110 ? -66.372 -14.579 19.571 1.00 41.88 110 LYS A C 1
ATOM 881 O O . LYS A 1 110 ? -67.511 -14.125 19.473 1.00 41.88 110 LYS A O 1
ATOM 886 N N . THR A 1 111 ? -65.424 -14.303 18.682 1.00 50.19 111 THR A N 1
ATOM 887 C CA . THR A 1 111 ? -65.698 -13.750 17.354 1.00 50.19 111 THR A CA 1
ATOM 888 C C . THR A 1 111 ? -66.504 -14.783 16.567 1.00 50.19 111 THR A C 1
ATOM 890 O O . THR A 1 111 ? -66.029 -15.882 16.287 1.00 50.19 111 THR A O 1
ATOM 893 N N . LYS A 1 112 ? -67.765 -14.465 16.245 1.00 56.62 112 LYS A N 1
ATOM 894 C CA . LYS A 1 112 ? -68.592 -15.309 15.372 1.00 56.62 112 LYS A CA 1
ATOM 895 C C . LYS A 1 112 ? -67.996 -15.271 13.966 1.00 56.62 112 LYS A C 1
ATOM 897 O O . LYS A 1 112 ? -68.145 -14.286 13.248 1.00 56.62 112 LYS A O 1
ATOM 902 N N . THR A 1 113 ? -67.311 -16.339 13.583 1.00 53.69 113 THR A N 1
ATOM 903 C CA . THR A 1 113 ? -66.855 -16.560 12.213 1.00 53.69 113 THR A CA 1
ATOM 904 C C . THR A 1 113 ? -68.069 -16.785 11.312 1.00 53.69 113 THR A C 1
ATOM 906 O O . THR A 1 113 ? -68.902 -17.655 11.562 1.00 53.69 113 THR A O 1
ATOM 909 N N . ILE A 1 114 ? -68.202 -15.965 10.267 1.00 63.19 114 ILE A N 1
ATOM 910 C CA . ILE A 1 114 ? -69.230 -16.139 9.236 1.00 63.19 114 ILE A CA 1
ATOM 911 C C . ILE A 1 114 ? -68.897 -17.410 8.454 1.00 63.19 114 ILE A C 1
ATOM 913 O O . ILE A 1 114 ? -67.926 -17.463 7.698 1.00 63.19 114 ILE A O 1
ATOM 917 N N . VAL A 1 115 ? -69.700 -18.449 8.662 1.00 66.56 115 VAL A N 1
ATOM 918 C CA . VAL A 1 115 ? -69.658 -19.678 7.868 1.00 66.56 115 VAL A CA 1
ATOM 919 C C . VAL A 1 115 ? -70.391 -19.395 6.557 1.00 66.56 115 VAL A C 1
ATOM 921 O O . VAL A 1 115 ? -71.562 -19.019 6.574 1.00 66.56 115 VAL A O 1
ATOM 924 N N . ARG A 1 116 ? -69.712 -19.538 5.410 1.00 62.34 116 ARG A N 1
ATOM 925 C CA . ARG A 1 116 ? -70.377 -19.466 4.097 1.00 62.34 116 ARG A CA 1
ATOM 926 C C . A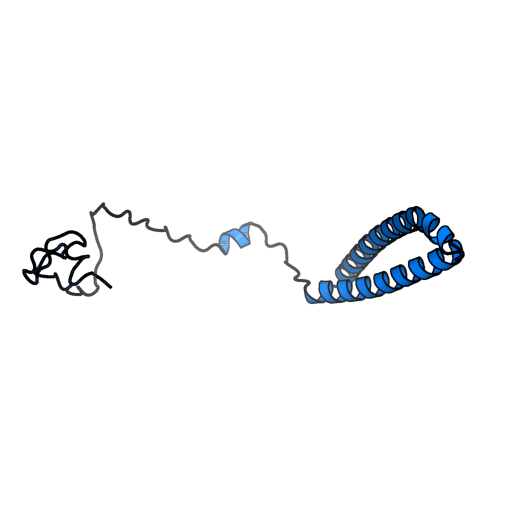RG A 1 116 ? -71.381 -20.613 3.999 1.00 62.34 116 ARG A C 1
ATOM 928 O O . ARG A 1 116 ? -71.006 -21.765 4.181 1.00 62.34 116 ARG A O 1
ATOM 935 N N . SER A 1 117 ? -72.627 -20.282 3.678 1.00 65.19 117 SER A N 1
ATOM 936 C CA . SER A 1 117 ? -73.711 -21.244 3.455 1.00 65.19 117 SER A CA 1
ATOM 937 C C . SER A 1 117 ? -73.481 -22.133 2.231 1.00 65.19 117 SER A C 1
ATOM 939 O O . SER A 1 117 ? -74.015 -23.235 2.169 1.00 65.19 117 SER A O 1
ATOM 941 N N . GLU A 1 118 ? -72.668 -21.681 1.274 1.00 69.06 118 GLU A N 1
ATOM 942 C CA . GLU A 1 118 ? -72.408 -22.398 0.028 1.00 69.06 118 GLU A CA 1
ATOM 943 C C . GLU A 1 118 ? -70.936 -22.808 -0.116 1.00 69.06 118 GLU A C 1
ATOM 945 O O . GLU A 1 118 ? -70.033 -22.029 0.236 1.00 69.06 118 GLU A O 1
ATOM 950 N N . PRO A 1 119 ? -70.672 -24.007 -0.673 1.00 74.19 119 PRO A N 1
ATOM 951 C CA . PRO A 1 119 ? -69.322 -24.501 -0.894 1.00 74.19 119 PRO A CA 1
ATOM 952 C C . PRO A 1 119 ? -68.552 -23.575 -1.839 1.00 74.19 119 PRO A C 1
ATOM 954 O O . PRO A 1 119 ? -69.075 -23.037 -2.817 1.00 74.19 119 PRO A O 1
ATOM 957 N N . LYS A 1 120 ? -67.265 -23.377 -1.546 1.00 77.81 120 LYS A N 1
ATOM 958 C CA . LYS A 1 120 ? -66.378 -22.572 -2.385 1.00 77.81 120 LYS A CA 1
ATOM 959 C C . LYS A 1 120 ? -66.188 -23.278 -3.729 1.00 77.81 120 LYS A C 1
ATOM 961 O O . LYS A 1 120 ? -65.513 -24.300 -3.784 1.00 77.81 120 LYS A O 1
ATOM 966 N N . VAL A 1 121 ? -66.753 -22.708 -4.794 1.00 81.75 121 VAL A N 1
ATOM 967 C CA . VAL A 1 121 ? -66.625 -23.233 -6.162 1.00 81.75 121 VAL A CA 1
ATOM 968 C C . VAL A 1 121 ? -65.147 -23.327 -6.547 1.00 81.75 121 VAL A C 1
ATOM 970 O O . VAL A 1 121 ? -64.409 -22.336 -6.513 1.00 81.75 121 VAL A O 1
ATOM 973 N N . GLY A 1 122 ? -64.704 -24.534 -6.889 1.00 81.62 122 GLY A N 1
ATOM 974 C CA . GLY A 1 122 ? -63.345 -24.831 -7.301 1.00 81.62 122 GLY A CA 1
ATOM 975 C C . GLY A 1 122 ? -63.051 -24.352 -8.721 1.00 81.62 122 GLY A C 1
ATOM 976 O O . GLY A 1 122 ? -63.917 -24.239 -9.585 1.00 81.62 122 GLY A O 1
ATOM 977 N N . ARG A 1 123 ? -61.770 -24.102 -9.011 1.00 85.06 123 ARG A N 1
ATOM 978 C CA . ARG A 1 123 ? -61.311 -23.535 -10.294 1.00 85.06 123 ARG A CA 1
ATOM 979 C C . ARG A 1 123 ? -61.734 -24.358 -11.527 1.00 85.06 123 ARG A C 1
ATOM 981 O O . ARG A 1 123 ? -61.865 -23.804 -12.617 1.00 85.06 123 ARG A O 1
ATOM 988 N N . ASN A 1 124 ? -61.932 -25.668 -11.381 1.00 87.06 124 ASN A N 1
ATOM 989 C CA . ASN A 1 124 ? -62.326 -26.572 -12.466 1.00 87.06 124 ASN A CA 1
ATOM 990 C C . ASN A 1 124 ? -63.806 -26.998 -12.424 1.00 87.06 124 ASN A C 1
ATOM 992 O O . ASN A 1 124 ? -64.221 -27.691 -13.354 1.00 87.06 124 ASN A O 1
ATOM 996 N N . ASP A 1 125 ? -64.566 -26.591 -11.406 1.00 88.50 125 ASP A N 1
ATOM 997 C CA . ASP A 1 125 ? -65.972 -26.973 -11.226 1.00 88.50 125 ASP A CA 1
ATOM 998 C C . ASP A 1 125 ? -66.873 -26.299 -12.267 1.00 88.50 125 ASP A C 1
ATOM 1000 O O . ASP A 1 125 ? -66.469 -2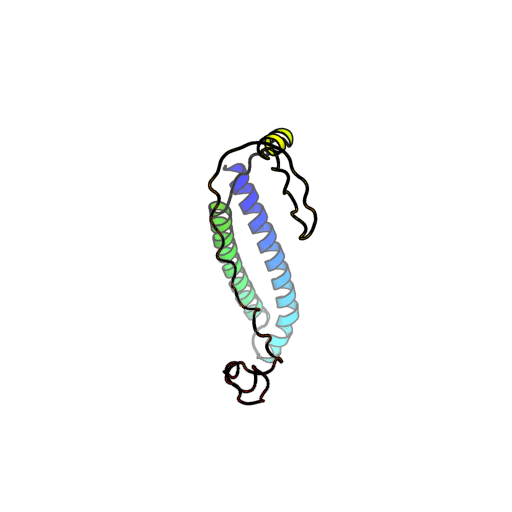5.289 -12.859 1.00 88.50 125 ASP A O 1
ATOM 1004 N N . PRO A 1 126 ? -68.076 -26.837 -12.541 1.00 87.62 126 PRO A N 1
ATOM 1005 C CA . PRO A 1 126 ? -69.048 -26.159 -13.389 1.00 87.62 126 PRO A CA 1
ATOM 1006 C C . PRO A 1 126 ? -69.336 -24.753 -12.851 1.00 87.62 126 PRO A C 1
ATOM 1008 O O . PRO A 1 126 ? -69.543 -24.544 -11.657 1.00 87.62 126 PRO A O 1
ATOM 1011 N N . CYS A 1 127 ? -69.295 -23.763 -13.741 1.00 85.50 127 CYS A N 1
ATOM 1012 C CA . CYS A 1 127 ? -69.475 -22.374 -13.355 1.00 85.50 127 CYS A CA 1
ATOM 1013 C C . CYS A 1 127 ? -70.927 -22.125 -12.896 1.00 85.50 127 CYS A C 1
ATOM 1015 O O . CYS A 1 127 ? -71.853 -22.496 -13.624 1.00 85.50 127 CYS A O 1
ATOM 1017 N N . PRO A 1 128 ? -71.150 -21.457 -11.747 1.00 84.94 128 PRO A N 1
ATOM 1018 C CA . PRO A 1 128 ? -72.478 -21.301 -11.148 1.00 84.94 128 PRO A CA 1
ATOM 1019 C C . PRO A 1 128 ? -73.425 -20.401 -11.957 1.00 84.94 128 PRO A C 1
ATOM 1021 O O . PRO A 1 128 ? -74.607 -20.336 -11.656 1.00 84.94 128 PRO A O 1
ATOM 1024 N N . CYS A 1 129 ? -72.947 -19.746 -13.020 1.00 82.62 129 CYS A N 1
ATOM 1025 C CA . CYS A 1 129 ? -73.787 -18.986 -13.948 1.00 82.62 129 CYS A CA 1
ATOM 1026 C C . CYS A 1 129 ? -74.596 -19.856 -14.930 1.00 82.62 129 CYS A C 1
ATOM 1028 O O . CYS A 1 129 ? -75.244 -19.317 -15.822 1.00 82.62 129 CYS A O 1
ATOM 1030 N N . GLY A 1 130 ? -74.496 -21.189 -14.842 1.00 79.06 130 GLY A N 1
ATOM 1031 C CA . GLY A 1 130 ? -75.242 -22.115 -15.702 1.00 79.06 130 GLY A CA 1
ATOM 1032 C C . GLY A 1 130 ? -74.705 -22.246 -17.133 1.00 79.06 130 GLY A C 1
ATOM 1033 O O . GLY A 1 130 ? -75.312 -22.913 -17.960 1.00 79.06 130 GLY A O 1
ATOM 1034 N N . SER A 1 131 ? -73.541 -21.666 -17.443 1.00 78.31 131 SER A N 1
ATOM 1035 C CA . SER A 1 131 ? -72.968 -21.664 -18.803 1.00 78.31 131 SER A CA 1
ATOM 1036 C C . SER A 1 131 ? -72.421 -23.015 -19.295 1.00 78.31 131 SER A C 1
ATOM 1038 O O . SER A 1 131 ? -71.897 -23.093 -20.406 1.00 78.31 131 SER A O 1
ATOM 1040 N N . GLY A 1 132 ? -72.443 -24.061 -18.460 1.00 82.06 132 GLY A N 1
ATOM 1041 C CA . GLY A 1 132 ? -71.883 -25.388 -18.760 1.00 82.06 132 GLY A CA 1
ATOM 1042 C C . GLY A 1 132 ? -70.348 -25.448 -18.864 1.00 82.06 132 GLY A C 1
ATOM 1043 O O . GLY A 1 132 ? -69.778 -26.522 -19.048 1.00 82.06 132 GLY A O 1
ATOM 1044 N N . LYS A 1 133 ? -69.643 -24.316 -18.731 1.00 85.12 133 LYS A N 1
ATOM 1045 C CA . LYS A 1 133 ? -68.174 -24.226 -18.800 1.00 85.12 133 LYS A CA 1
ATOM 1046 C C . LYS A 1 133 ? -67.549 -24.351 -17.404 1.00 85.12 133 LYS A C 1
ATOM 1048 O O . LYS A 1 133 ? -68.152 -23.962 -16.406 1.00 85.12 133 LYS A O 1
ATOM 1053 N N . LYS A 1 134 ? -66.305 -24.850 -17.326 1.00 88.94 134 LYS A N 1
ATOM 1054 C CA . LYS A 1 134 ? -65.517 -24.864 -16.071 1.00 88.94 134 LYS A CA 1
ATOM 1055 C C . LYS A 1 134 ? -65.294 -23.435 -15.562 1.00 88.94 134 LYS A C 1
ATOM 1057 O O . LYS A 1 134 ? -65.042 -22.550 -16.378 1.00 88.94 134 LYS A O 1
ATOM 1062 N N . TYR A 1 135 ? -65.294 -23.225 -14.243 1.00 90.81 135 TYR A N 1
ATOM 1063 C CA . TYR A 1 135 ? -65.211 -21.909 -13.597 1.00 90.81 135 TYR A CA 1
ATOM 1064 C C . TYR A 1 135 ? -64.052 -21.057 -14.136 1.00 90.81 135 TYR A C 1
ATOM 1066 O O . TYR A 1 135 ? -64.270 -19.929 -14.569 1.00 90.81 135 TYR A O 1
ATOM 1074 N N . LYS A 1 136 ? -62.844 -21.626 -14.258 1.00 89.69 136 LYS A N 1
ATOM 1075 C CA . LYS A 1 136 ? -61.664 -20.947 -14.838 1.00 89.69 136 LYS A CA 1
ATOM 1076 C C . LYS A 1 136 ? -61.791 -20.491 -16.292 1.00 89.69 136 LYS A C 1
ATOM 1078 O O . LYS A 1 136 ? -60.957 -19.725 -16.745 1.00 89.69 136 LYS A O 1
ATOM 1083 N N . LYS A 1 137 ? -62.743 -21.036 -17.051 1.00 86.00 137 LYS A N 1
ATOM 1084 C CA . LYS A 1 137 ? -63.003 -20.673 -18.454 1.00 86.00 137 LYS A CA 1
ATOM 1085 C C . LYS A 1 137 ? -64.233 -19.763 -18.591 1.00 86.00 137 LYS A C 1
ATOM 1087 O O . LYS A 1 137 ? -64.718 -19.563 -19.700 1.00 86.00 137 LYS A O 1
ATOM 1092 N N . CYS A 1 138 ? -64.779 -19.289 -17.473 1.00 88.31 138 CYS A N 1
ATOM 1093 C CA . CYS A 1 138 ? -65.924 -18.390 -17.414 1.00 88.31 138 CYS A CA 1
ATOM 1094 C C . CYS A 1 138 ? -65.641 -17.306 -16.359 1.00 88.31 138 CYS A C 1
ATOM 1096 O O . CYS A 1 138 ? -64.706 -16.543 -16.542 1.00 88.31 138 CYS A O 1
ATOM 1098 N N . HIS A 1 139 ? -66.353 -17.272 -15.230 1.00 81.69 139 HIS A N 1
ATOM 1099 C CA . HIS A 1 139 ? -66.208 -16.235 -14.191 1.00 81.69 139 HIS A CA 1
ATOM 1100 C C . HIS A 1 139 ? -64.868 -16.249 -13.426 1.00 81.69 139 HIS A C 1
ATOM 1102 O O . HIS A 1 139 ? -64.598 -15.358 -12.629 1.00 81.69 139 HIS A O 1
ATOM 1108 N N . GLY A 1 140 ? -64.036 -17.272 -13.628 1.00 80.12 140 GLY A N 1
ATOM 1109 C CA . GLY A 1 140 ? -62.668 -17.353 -13.116 1.00 80.12 140 GLY A CA 1
ATOM 1110 C C . GLY A 1 140 ? -61.592 -17.180 -14.189 1.00 80.12 140 GLY A C 1
ATOM 1111 O O . GLY A 1 140 ? -60.433 -17.499 -13.910 1.00 80.12 140 GLY A O 1
ATOM 1112 N N . ALA A 1 141 ? -61.971 -16.772 -15.405 1.00 75.31 141 ALA A N 1
ATOM 1113 C CA . ALA A 1 141 ? -61.035 -16.285 -16.408 1.00 75.31 141 ALA A CA 1
ATOM 1114 C C . ALA A 1 141 ? -60.724 -14.822 -16.066 1.00 75.31 141 ALA A C 1
ATOM 1116 O O . ALA A 1 141 ? -61.644 -14.013 -15.971 1.00 75.31 141 ALA A O 1
ATOM 1117 N N . ALA A 1 142 ? -59.455 -14.532 -15.788 1.00 57.94 142 ALA A N 1
ATOM 1118 C CA . ALA A 1 142 ? -58.964 -13.159 -15.749 1.00 57.94 142 ALA A CA 1
ATOM 1119 C C . ALA A 1 142 ? -58.873 -12.616 -17.178 1.00 57.94 142 ALA A C 1
ATOM 1121 O O . ALA A 1 142 ? -58.529 -13.433 -18.069 1.00 57.94 142 ALA A O 1
#

Nearest PDB structures (foldseek):
  6eyd-assembly1_D  TM=4.838E-01  e=3.602E+00  Mycolicibacterium smegmatis MC2 155

Radius of gyration: 36.94 Å; Cα contacts (8 Å, |Δi|>4): 61; chains: 1; bounding box: 90×40×58 Å

Solvent-accessible surface area (backbone atoms only — not comparable to full-atom values): 9082 Å² total; per-residue (Å²): 106,73,68,57,54,51,52,52,46,53,54,48,48,53,54,54,49,54,53,48,55,53,52,50,52,55,48,63,72,53,37,69,64,43,46,79,72,78,43,63,42,69,58,52,48,55,50,54,54,49,52,53,49,53,55,48,52,56,46,46,53,52,52,44,53,53,49,62,78,68,61,74,85,75,74,86,68,56,73,67,61,60,53,64,70,56,59,83,76,72,80,78,79,79,81,64,98,81,79,89,81,87,89,85,85,82,90,81,82,87,76,82,75,86,74,73,93,63,82,81,83,48,65,74,37,72,28,90,85,70,75,80,39,36,15,42,77,48,93,55,48,130

pLDDT: mean 80.41, std 16.92, range [35.34, 98.06]

Mean predicted aligned error: 18.44 Å

Foldseek 3Di:
DVVVLVVQLVVLLVVLVVVLVVVLVVLVVPLVVCVVVVDDSVVVSVVVSVVSVVVSVVVSVVSSVVCVVPDDDDDPDDVVVVVVVPPPDDPPPPPDPDDDDDDDDDDDDDDPDDDDPDDDQDQQHQPPVPPRHGCCVPVVPD

Sequence (142 aa):
MRTYERIIMLNIIDAQWKDHLLALDHLKQGIGLVGYGQKDPLVEYKKESFDMFKAMLDRIDTFTIRSLFNLQIVEEQPPEALRQKRGPRRPLTFTGPNEGAAPAGEEAGKTKTIVRSEPKVGRNDPCPCGSGKKYKKCHGAA

Secondary structure (DSSP, 8-state):
-HHHHHHHHHHHHHHHHHHHHHHHHHHHHHGGGGGGGTS-HHHHHHHHHHHHHHHHHHHHHHHHHHHHHT--------HHHHHHHS----------TT------------------SS----TTSBPTTS-SSBGGGTTT--